Protein AF-A0A529KBN1-F1 (afdb_monomer_lite)

pLDDT: mean 89.81, std 5.4, range [71.12, 95.81]

Sequence (47 aa):
LREAREQFEKDYLIAQINRFGGNISKTAEFIGMERSALHRKLKSLGV

Foldseek 3Di:
DVVVVLVVVLVVLVVLCVVVVNPLVVSCVVVVHDSVVSVVSNVVSVD

Structure (mmCIF, N/CA/C/O backbone):
data_AF-A0A529KBN1-F1
#
_entry.id   AF-A0A529KBN1-F1
#
loop_
_atom_site.group_PDB
_atom_site.id
_atom_site.type_symbol
_atom_site.label_atom_id
_atom_site.label_alt_id
_atom_site.label_comp_id
_atom_site.label_asym_id
_atom_site.label_entity_id
_atom_site.label_seq_id
_atom_site.pdbx_PDB_ins_code
_atom_site.Cartn_x
_atom_site.Cartn_y
_atom_site.Cartn_z
_atom_site.occupancy
_atom_site.B_iso_or_equiv
_atom_site.auth_seq_id
_atom_site.auth_comp_id
_atom_site.auth_asym_id
_atom_site.auth_atom_id
_atom_site.pdbx_PDB_model_num
ATOM 1 N N . LEU A 1 1 ? -15.010 9.853 10.946 1.00 72.00 1 LEU A N 1
ATOM 2 C CA . LEU A 1 1 ? -14.489 10.194 9.591 1.00 72.00 1 LEU A CA 1
ATOM 3 C C . LEU A 1 1 ? -13.051 9.725 9.359 1.00 72.00 1 LEU A C 1
ATOM 5 O O . LEU A 1 1 ? -12.769 9.244 8.271 1.00 72.00 1 LEU A O 1
ATOM 9 N N . ARG A 1 2 ? -12.145 9.856 10.339 1.00 79.06 2 ARG A N 1
ATOM 10 C CA . ARG A 1 2 ? -10.739 9.439 10.204 1.00 79.06 2 ARG A CA 1
ATOM 11 C C . ARG A 1 2 ? -10.560 7.917 10.099 1.00 79.06 2 ARG A C 1
ATOM 13 O O . ARG A 1 2 ? -9.911 7.460 9.170 1.00 79.06 2 ARG A O 1
ATOM 20 N N . GLU A 1 3 ? -11.225 7.153 10.959 1.00 83.12 3 GLU A N 1
ATOM 21 C CA . GLU A 1 3 ? -11.144 5.680 10.980 1.00 83.12 3 GLU A CA 1
ATOM 22 C C . GLU A 1 3 ? -11.630 5.042 9.673 1.00 83.12 3 GLU A C 1
ATOM 24 O O . GLU A 1 3 ? -10.974 4.165 9.129 1.00 83.12 3 GLU A O 1
ATOM 29 N N . ALA A 1 4 ? -12.733 5.542 9.104 1.00 86.31 4 ALA A N 1
ATOM 30 C CA . ALA A 1 4 ? -13.245 5.056 7.821 1.00 86.31 4 ALA A CA 1
ATOM 31 C C . ALA A 1 4 ? -12.248 5.270 6.666 1.00 86.31 4 ALA A C 1
ATOM 33 O O . ALA A 1 4 ? -12.166 4.443 5.762 1.00 86.31 4 ALA A O 1
ATOM 34 N N . ARG A 1 5 ? -11.469 6.363 6.699 1.00 87.50 5 ARG A N 1
ATOM 35 C CA . ARG A 1 5 ? -10.407 6.609 5.711 1.00 87.50 5 ARG A CA 1
ATOM 36 C C . ARG A 1 5 ? -9.218 5.680 5.918 1.00 87.50 5 ARG A C 1
ATOM 38 O O . ARG A 1 5 ? -8.706 5.160 4.937 1.00 87.50 5 ARG A O 1
ATOM 45 N N . GLU A 1 6 ? -8.797 5.474 7.164 1.00 87.31 6 GLU A N 1
ATOM 46 C CA . GLU A 1 6 ? -7.688 4.569 7.492 1.00 87.31 6 GLU A CA 1
ATOM 47 C C . GLU A 1 6 ? -8.024 3.119 7.103 1.00 87.31 6 GLU A C 1
ATOM 49 O O . GLU A 1 6 ? -7.200 2.442 6.489 1.00 87.31 6 GLU A O 1
ATOM 54 N N . GLN A 1 7 ? -9.258 2.674 7.362 1.00 88.50 7 GLN A N 1
ATOM 55 C CA . GLN A 1 7 ? -9.738 1.350 6.964 1.00 88.50 7 GLN A CA 1
ATOM 56 C C . GLN A 1 7 ? -9.792 1.200 5.439 1.00 88.50 7 GLN A C 1
ATOM 58 O O . GLN A 1 7 ? -9.237 0.247 4.897 1.00 88.50 7 GLN A O 1
ATOM 63 N N . PHE A 1 8 ? -10.379 2.174 4.734 1.00 91.50 8 PHE A N 1
ATOM 64 C CA . PHE A 1 8 ? -10.411 2.171 3.270 1.00 91.50 8 PHE A CA 1
ATOM 65 C C . PHE A 1 8 ? -9.004 2.140 2.665 1.00 91.50 8 PHE A C 1
ATOM 67 O O . PHE A 1 8 ? -8.747 1.394 1.725 1.00 91.50 8 PHE A O 1
ATOM 74 N N . GLU A 1 9 ? -8.081 2.941 3.201 1.00 89.81 9 GLU A N 1
ATOM 75 C CA . GLU A 1 9 ? -6.707 2.991 2.711 1.00 89.81 9 GLU A CA 1
ATOM 76 C C . GLU A 1 9 ? -5.981 1.656 2.921 1.00 89.81 9 GLU A C 1
ATOM 78 O O . GLU A 1 9 ? -5.287 1.185 2.017 1.00 89.81 9 GLU A O 1
ATOM 83 N N . LYS A 1 10 ? -6.182 1.013 4.076 1.00 89.69 10 LYS A N 1
ATOM 84 C CA . LYS A 1 10 ? -5.651 -0.323 4.354 1.00 89.69 10 LYS A CA 1
ATOM 85 C C . LYS A 1 10 ? -6.190 -1.356 3.365 1.00 89.69 10 LYS A C 1
ATOM 87 O O . LYS A 1 10 ? -5.399 -2.057 2.735 1.00 89.69 10 LYS A O 1
ATOM 92 N N . ASP A 1 11 ? -7.506 -1.408 3.188 1.00 92.69 11 ASP A N 1
ATOM 93 C CA . ASP A 1 11 ? -8.154 -2.377 2.301 1.00 92.69 11 ASP A CA 1
ATOM 94 C C . ASP A 1 11 ? -7.745 -2.155 0.838 1.00 92.69 11 ASP A C 1
ATOM 96 O O . ASP A 1 11 ? -7.448 -3.110 0.117 1.00 92.69 11 ASP A O 1
ATOM 100 N N . TYR A 1 12 ? -7.631 -0.892 0.415 1.00 92.62 12 TYR A N 1
ATOM 101 C CA . TYR A 1 12 ? -7.145 -0.524 -0.911 1.00 92.62 12 TYR A CA 1
ATOM 102 C C . TYR A 1 12 ? -5.711 -1.010 -1.148 1.00 92.62 12 TYR A C 1
ATOM 104 O O . TYR A 1 12 ? -5.442 -1.656 -2.163 1.00 92.62 12 TYR A O 1
ATOM 112 N N . LEU A 1 13 ? -4.787 -0.738 -0.220 1.00 90.50 13 LEU A N 1
ATOM 113 C CA . LEU A 1 13 ? -3.390 -1.152 -0.365 1.00 90.50 13 LEU A CA 1
ATOM 114 C C . LEU A 1 13 ? -3.254 -2.677 -0.382 1.00 90.50 13 LEU A C 1
ATOM 116 O O . LEU A 1 13 ? -2.554 -3.206 -1.243 1.00 90.50 13 LEU A O 1
ATOM 120 N N . ILE A 1 14 ? -3.961 -3.388 0.499 1.00 91.62 14 ILE A N 1
ATOM 121 C CA . ILE A 1 14 ? -3.970 -4.857 0.517 1.00 91.62 14 ILE A CA 1
ATOM 122 C C . ILE A 1 14 ? -4.508 -5.409 -0.810 1.00 91.62 14 ILE A C 1
ATOM 124 O O . ILE A 1 14 ? -3.899 -6.306 -1.395 1.00 91.62 14 ILE A O 1
ATOM 128 N N . ALA A 1 15 ? -5.604 -4.849 -1.329 1.00 94.12 15 ALA A N 1
ATOM 129 C CA . ALA A 1 15 ? -6.169 -5.265 -2.609 1.00 94.12 15 ALA A CA 1
ATOM 130 C C . ALA A 1 15 ? -5.183 -5.058 -3.773 1.00 94.12 15 ALA A C 1
ATOM 132 O O . ALA A 1 15 ? -5.034 -5.953 -4.608 1.00 94.12 15 ALA A O 1
ATOM 133 N N . GLN A 1 16 ? -4.464 -3.927 -3.816 1.00 93.69 16 GLN A N 1
ATOM 134 C CA . GLN A 1 16 ? -3.448 -3.697 -4.850 1.00 93.69 16 GLN A CA 1
ATOM 135 C C . GLN A 1 16 ? -2.254 -4.651 -4.704 1.00 93.69 16 GLN A C 1
ATOM 137 O O . GLN A 1 16 ? -1.811 -5.222 -5.697 1.00 93.69 16 GLN A O 1
ATOM 142 N N . ILE A 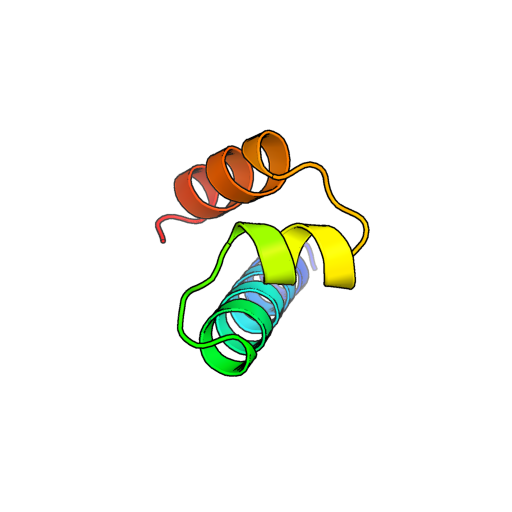1 17 ? -1.771 -4.897 -3.484 1.00 91.31 17 ILE A N 1
ATOM 143 C CA . ILE A 1 17 ? -0.670 -5.844 -3.241 1.00 91.31 17 ILE A CA 1
ATOM 144 C C . ILE A 1 17 ? -1.055 -7.251 -3.706 1.00 91.31 17 ILE A C 1
ATOM 146 O O . ILE A 1 17 ? -0.284 -7.900 -4.417 1.00 91.31 17 ILE A O 1
ATOM 150 N N . ASN A 1 18 ? -2.265 -7.702 -3.368 1.00 93.00 18 ASN A N 1
ATOM 151 C CA . ASN A 1 18 ? -2.782 -9.002 -3.790 1.00 93.00 18 ASN A CA 1
ATOM 152 C C . ASN A 1 18 ? -2.925 -9.093 -5.315 1.00 93.00 18 ASN A C 1
ATOM 154 O O . ASN A 1 18 ? -2.571 -10.114 -5.903 1.00 93.00 18 ASN A O 1
ATOM 158 N N . ARG A 1 19 ? -3.354 -8.010 -5.977 1.00 93.56 19 ARG A N 1
ATOM 159 C CA . ARG A 1 19 ? -3.442 -7.927 -7.444 1.00 93.56 19 ARG A CA 1
ATOM 160 C C . ARG A 1 19 ? -2.093 -8.152 -8.134 1.00 93.56 19 ARG A C 1
ATOM 162 O O . ARG A 1 19 ? -2.056 -8.725 -9.219 1.00 93.56 19 ARG A O 1
ATOM 169 N N . PHE A 1 20 ? -0.994 -7.729 -7.510 1.00 93.69 20 PHE A N 1
ATOM 170 C CA . PHE A 1 20 ? 0.367 -7.950 -8.008 1.00 93.69 20 PHE A CA 1
ATOM 171 C C . PHE A 1 20 ? 1.068 -9.160 -7.364 1.00 93.69 20 PHE A C 1
ATOM 173 O O . PHE A 1 20 ? 2.291 -9.280 -7.467 1.00 93.69 20 PHE A O 1
ATOM 180 N N . GLY A 1 21 ? 0.325 -10.054 -6.699 1.00 91.94 21 GLY A N 1
ATOM 181 C CA . GLY A 1 21 ? 0.860 -11.285 -6.107 1.00 91.94 21 GLY A CA 1
ATOM 182 C C . GLY A 1 21 ? 1.865 -11.043 -4.978 1.00 91.94 21 GLY A C 1
ATOM 183 O O . GLY A 1 21 ? 2.856 -11.760 -4.876 1.00 91.94 21 GLY A O 1
ATOM 184 N N . GLY A 1 22 ? 1.674 -9.992 -4.178 1.00 88.69 22 GLY A N 1
ATOM 1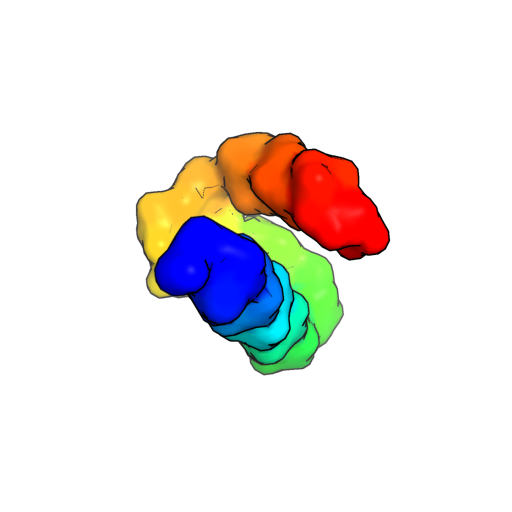85 C CA . GLY A 1 22 ? 2.601 -9.627 -3.103 1.00 88.69 22 GLY A CA 1
ATOM 186 C C . GLY A 1 22 ? 3.791 -8.777 -3.559 1.00 88.69 22 GLY A C 1
ATOM 187 O O . GLY A 1 22 ? 4.651 -8.431 -2.749 1.00 88.69 22 GLY A O 1
ATOM 188 N N . ASN A 1 23 ? 3.872 -8.405 -4.843 1.00 92.56 23 ASN A N 1
ATOM 189 C CA . ASN A 1 23 ? 4.982 -7.602 -5.342 1.00 92.56 23 ASN A CA 1
ATOM 190 C C . ASN A 1 23 ? 4.836 -6.123 -4.941 1.00 92.56 23 ASN A C 1
ATOM 192 O O . ASN A 1 23 ? 4.204 -5.318 -5.631 1.00 92.56 23 ASN A O 1
ATOM 196 N N . ILE A 1 24 ? 5.477 -5.763 -3.827 1.00 89.56 24 ILE A N 1
ATOM 197 C CA . ILE A 1 24 ? 5.485 -4.401 -3.278 1.00 89.56 24 ILE A CA 1
ATOM 198 C C . ILE A 1 24 ? 6.081 -3.389 -4.266 1.00 89.56 24 ILE A C 1
ATOM 200 O O . ILE A 1 24 ? 5.582 -2.274 -4.346 1.00 89.56 24 ILE A O 1
ATOM 204 N N . SER A 1 25 ? 7.106 -3.755 -5.043 1.00 92.12 25 SER A N 1
ATOM 205 C CA . SER A 1 25 ? 7.730 -2.835 -6.006 1.00 92.12 25 SER A CA 1
ATOM 206 C C . SER A 1 25 ? 6.771 -2.464 -7.137 1.00 92.12 25 SER A C 1
ATOM 208 O O . SER A 1 25 ? 6.575 -1.281 -7.394 1.00 92.12 25 SER A O 1
ATOM 210 N N . LYS A 1 26 ? 6.113 -3.460 -7.750 1.00 93.69 26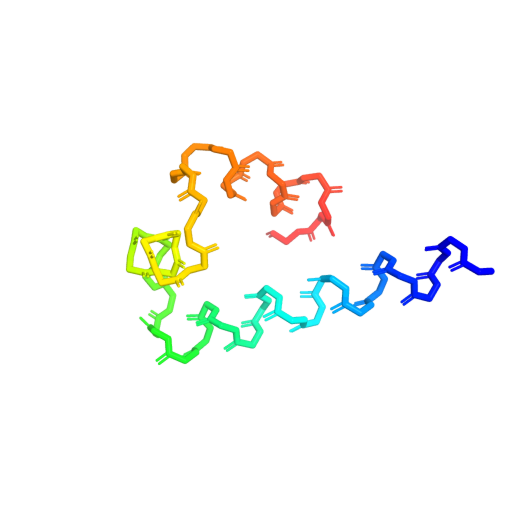 LYS A N 1
ATOM 211 C CA . LYS A 1 26 ? 5.093 -3.223 -8.788 1.00 93.69 26 LYS A CA 1
ATOM 212 C C . LYS A 1 26 ? 3.891 -2.462 -8.241 1.00 93.69 26 LYS A C 1
ATOM 214 O O . LYS A 1 26 ? 3.348 -1.599 -8.918 1.00 93.69 26 LYS A O 1
ATOM 219 N N . THR A 1 27 ? 3.492 -2.765 -7.006 1.00 94.50 27 THR A N 1
ATOM 220 C CA . THR A 1 27 ? 2.385 -2.061 -6.353 1.00 94.50 27 THR A CA 1
ATOM 221 C C . THR A 1 27 ? 2.730 -0.595 -6.111 1.00 94.50 27 THR A C 1
ATOM 223 O O . THR A 1 27 ? 1.920 0.269 -6.420 1.00 94.50 27 THR A O 1
ATOM 226 N N . ALA A 1 28 ? 3.932 -0.315 -5.599 1.00 94.25 28 ALA A N 1
ATOM 227 C CA . ALA A 1 28 ? 4.435 1.031 -5.349 1.00 94.25 28 ALA A CA 1
ATOM 228 C C . ALA A 1 28 ? 4.499 1.856 -6.644 1.00 94.25 28 ALA A C 1
ATOM 230 O O . ALA A 1 28 ? 3.970 2.962 -6.692 1.00 94.25 28 ALA A O 1
ATOM 231 N N . GLU A 1 29 ? 5.046 1.275 -7.713 1.00 94.75 29 GLU A N 1
ATOM 232 C CA . GLU A 1 29 ? 5.081 1.886 -9.045 1.00 94.75 29 GLU A CA 1
ATOM 233 C C . GLU A 1 29 ? 3.669 2.187 -9.571 1.00 94.75 29 GLU A C 1
ATOM 235 O O . GLU A 1 29 ? 3.396 3.305 -10.003 1.00 94.75 29 GLU A O 1
ATOM 240 N N . PHE A 1 30 ? 2.743 1.230 -9.453 1.00 94.06 30 PHE A N 1
ATOM 241 C CA . PHE A 1 30 ? 1.363 1.385 -9.914 1.00 94.06 30 PHE A CA 1
ATOM 242 C C . PHE A 1 30 ? 0.595 2.489 -9.175 1.00 94.06 30 PHE A C 1
ATOM 244 O O . PHE A 1 30 ? -0.136 3.255 -9.799 1.00 94.06 30 PHE A O 1
ATOM 251 N N . ILE A 1 31 ? 0.749 2.585 -7.851 1.00 91.12 31 ILE A N 1
ATOM 252 C CA . ILE A 1 31 ? 0.077 3.618 -7.046 1.00 91.12 31 ILE A CA 1
ATOM 253 C C . ILE A 1 31 ? 0.842 4.954 -7.030 1.00 91.12 31 ILE A C 1
ATOM 255 O O . ILE A 1 31 ? 0.398 5.891 -6.368 1.00 91.12 31 ILE A O 1
ATOM 259 N N . GLY A 1 32 ? 1.991 5.046 -7.712 1.00 93.69 32 GLY A N 1
ATOM 260 C CA . GLY A 1 32 ? 2.833 6.245 -7.742 1.00 93.69 32 GLY A CA 1
ATOM 261 C C . GLY A 1 32 ? 3.509 6.566 -6.404 1.00 93.69 32 GLY A C 1
ATOM 262 O O . GLY A 1 32 ? 3.779 7.728 -6.106 1.00 93.69 32 GLY A O 1
ATOM 263 N N . MET A 1 33 ? 3.757 5.554 -5.574 1.00 93.31 33 MET A N 1
ATOM 264 C CA . MET A 1 33 ? 4.406 5.689 -4.272 1.00 93.31 33 MET A CA 1
ATOM 265 C C . MET A 1 33 ? 5.830 5.141 -4.327 1.00 93.31 33 MET A C 1
ATOM 267 O O . MET A 1 33 ? 6.120 4.152 -4.989 1.00 93.31 33 MET A O 1
ATOM 271 N N . GLU A 1 34 ? 6.736 5.753 -3.573 1.00 95.81 34 GLU A N 1
ATOM 272 C CA . GLU A 1 34 ? 8.073 5.197 -3.393 1.00 95.81 34 GLU A CA 1
ATOM 273 C C . GLU A 1 34 ? 7.996 3.895 -2.568 1.00 95.81 34 GLU A C 1
ATOM 275 O O . GLU A 1 34 ? 7.275 3.807 -1.569 1.00 95.81 34 GLU A O 1
ATOM 280 N N . ARG A 1 35 ? 8.723 2.853 -2.989 1.00 93.62 35 ARG A N 1
ATOM 281 C CA . ARG A 1 35 ? 8.635 1.502 -2.403 1.00 93.62 35 ARG A CA 1
ATOM 282 C C . ARG A 1 35 ? 8.857 1.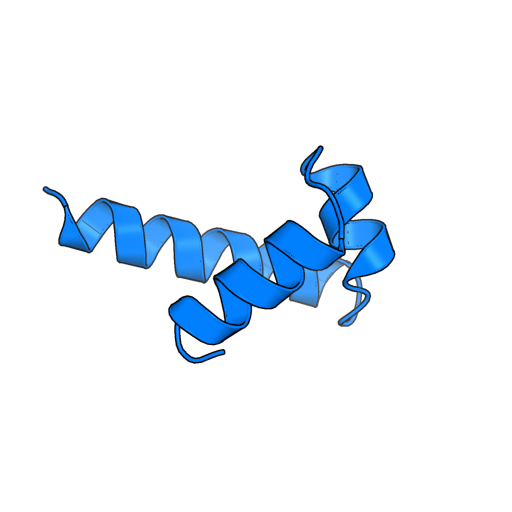496 -0.889 1.00 93.62 35 ARG A C 1
ATOM 284 O O . ARG A 1 35 ? 8.130 0.812 -0.167 1.00 93.62 35 ARG A O 1
ATOM 291 N N . SER A 1 36 ? 9.864 2.218 -0.397 1.00 93.69 36 SER A N 1
ATOM 292 C CA . SER A 1 36 ? 10.175 2.268 1.033 1.00 93.69 36 SER A CA 1
ATOM 293 C C . SER A 1 36 ? 9.085 2.997 1.825 1.00 93.69 36 SER A C 1
ATOM 295 O O . SER A 1 36 ? 8.763 2.579 2.938 1.00 93.69 36 SER A O 1
ATOM 297 N N . ALA A 1 37 ? 8.456 4.022 1.243 1.00 92.62 37 ALA A N 1
ATOM 298 C CA . ALA A 1 37 ? 7.284 4.678 1.811 1.00 92.62 37 ALA A CA 1
ATOM 299 C C . ALA A 1 37 ? 6.086 3.723 1.912 1.00 92.62 37 ALA A C 1
ATOM 301 O O . ALA A 1 37 ? 5.492 3.637 2.988 1.00 92.62 37 ALA A O 1
ATOM 302 N N . LEU A 1 38 ? 5.793 2.946 0.859 1.00 92.06 38 LEU A N 1
ATOM 303 C CA . LEU A 1 38 ? 4.739 1.924 0.893 1.00 92.06 38 LEU A CA 1
ATOM 304 C C . LEU A 1 38 ? 5.012 0.891 1.992 1.00 92.06 38 LEU A C 1
ATOM 306 O O . LEU A 1 38 ? 4.133 0.585 2.792 1.00 92.06 38 LEU A O 1
ATOM 310 N N . HIS A 1 39 ? 6.253 0.417 2.093 1.00 90.00 39 HIS A N 1
ATOM 311 C CA . HI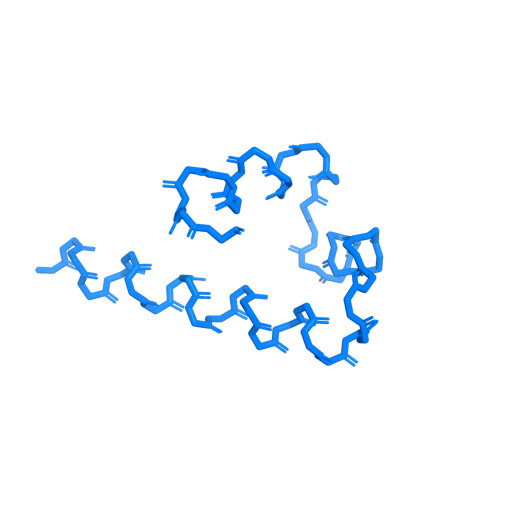S A 1 39 ? 6.644 -0.548 3.116 1.00 90.00 39 HIS A CA 1
ATOM 312 C C . HIS A 1 39 ? 6.503 0.007 4.545 1.00 90.00 39 HIS A C 1
ATOM 314 O O . HIS A 1 39 ? 5.966 -0.664 5.426 1.00 90.00 39 HIS A O 1
ATOM 320 N N . ARG A 1 40 ? 6.941 1.252 4.795 1.00 92.69 40 ARG A N 1
ATOM 321 C CA . ARG A 1 40 ? 6.731 1.919 6.095 1.00 92.69 40 ARG A CA 1
ATOM 322 C C . ARG A 1 40 ? 5.245 2.081 6.408 1.00 92.69 40 ARG A C 1
ATOM 324 O O . ARG A 1 40 ? 4.847 1.913 7.559 1.00 92.69 40 ARG A O 1
ATOM 331 N N . LYS A 1 41 ? 4.437 2.388 5.392 1.00 89.38 41 LYS A N 1
ATOM 332 C CA . LYS A 1 41 ? 2.998 2.591 5.540 1.00 89.38 41 LYS A CA 1
ATOM 333 C C . LYS A 1 41 ? 2.268 1.295 5.890 1.00 89.38 41 LYS A C 1
ATOM 335 O O . LYS A 1 41 ? 1.490 1.303 6.834 1.00 89.38 41 LYS A O 1
ATOM 340 N N . LEU A 1 42 ? 2.586 0.182 5.229 1.00 87.94 42 LEU A N 1
ATOM 341 C CA . LEU A 1 42 ? 2.043 -1.142 5.568 1.00 87.94 42 LEU A CA 1
ATOM 342 C C . LEU A 1 42 ? 2.377 -1.538 7.008 1.00 87.94 42 LEU A C 1
ATOM 344 O O . LEU A 1 42 ? 1.477 -1.857 7.784 1.00 87.94 42 LEU A O 1
ATOM 348 N N . LYS A 1 43 ? 3.641 -1.347 7.411 1.00 88.88 43 LYS A N 1
ATOM 349 C CA . LYS A 1 43 ? 4.078 -1.584 8.792 1.00 88.88 43 LYS A CA 1
ATOM 350 C C . LYS A 1 43 ? 3.297 -0.737 9.805 1.00 88.88 43 LYS A C 1
ATOM 352 O O . LYS A 1 43 ? 2.934 -1.238 10.863 1.00 88.88 43 LYS A O 1
ATOM 357 N N . SER A 1 44 ? 3.013 0.528 9.484 1.00 86.12 44 SER A N 1
ATOM 358 C CA . SER A 1 44 ? 2.195 1.409 10.333 1.00 86.12 44 SER A CA 1
ATOM 359 C C . SER A 1 44 ? 0.719 1.002 10.388 1.00 86.12 44 SER A C 1
ATOM 361 O O . SER A 1 44 ? 0.055 1.315 11.370 1.00 86.12 44 SER A O 1
ATOM 363 N N . LEU A 1 45 ? 0.205 0.334 9.353 1.00 81.31 45 LEU A N 1
ATOM 364 C CA . LEU A 1 45 ? -1.166 -0.186 9.281 1.00 81.31 45 LEU A CA 1
ATOM 365 C C . LEU A 1 45 ? -1.301 -1.595 9.899 1.00 81.31 45 LEU A C 1
ATOM 367 O O . LEU A 1 45 ? -2.404 -2.157 9.924 1.00 81.31 45 LEU A O 1
ATOM 371 N N . GLY A 1 46 ? -0.194 -2.160 10.400 1.00 80.12 46 GLY A N 1
ATOM 372 C CA . GLY A 1 46 ? -0.139 -3.481 11.028 1.00 80.12 46 GLY A CA 1
ATOM 373 C C . GLY A 1 46 ? -0.309 -4.637 10.041 1.00 80.12 46 GLY A C 1
ATOM 374 O O . GLY A 1 46 ? -0.938 -5.632 10.397 1.00 80.12 46 GLY A O 1
ATOM 375 N N . VAL A 1 47 ? 0.175 -4.466 8.806 1.00 71.12 47 VAL A N 1
ATOM 376 C CA . VAL A 1 47 ? 0.211 -5.486 7.743 1.00 71.12 47 VAL A CA 1
ATOM 377 C C . VAL A 1 47 ? 1.662 -5.847 7.471 1.00 71.12 47 VAL A C 1
ATOM 379 O O . VAL A 1 47 ? 2.028 -7.007 7.743 1.00 71.12 47 VAL A O 1
#

Secondary structure (DSSP, 8-state):
-HHHHHHH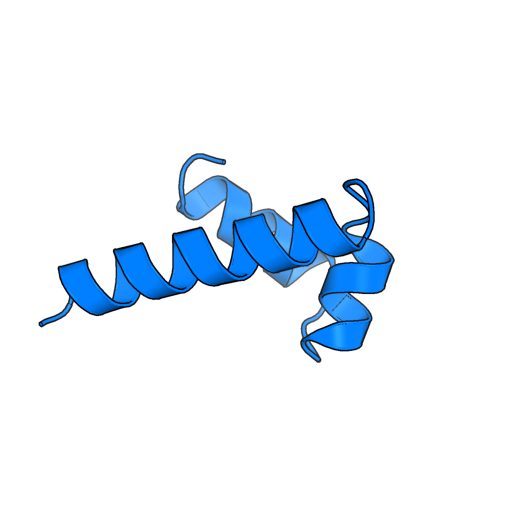HHHHHHHHHHHTTT-HHHHHHHTT--HHHHHHHHHHTT-

Radius of gyration: 10.31 Å; chains: 1; bounding box: 25×22×21 Å